Protein AF-A0A958IL35-F1 (afdb_monomer_lite)

Secondary structure (DSSP, 8-state):
--PPPTTHHHHHHHHTT--HHHHHHHHHHHHHHHHHHTSS----------------TT---TT--PPPPHHHHHHHH--TTS--HHHHHHHHHHHHHHHHHT-

Structure (mmCIF, N/CA/C/O backbone):
data_AF-A0A958IL35-F1
#
_entry.id   AF-A0A958IL35-F1
#
loop_
_atom_site.group_PDB
_atom_site.id
_atom_site.type_symbol
_atom_site.label_atom_id
_atom_site.label_alt_id
_atom_site.label_comp_id
_atom_site.label_asym_id
_atom_site.label_entity_id
_atom_site.label_seq_id
_atom_site.pdbx_PDB_ins_code
_atom_site.Cartn_x
_atom_site.Cartn_y
_atom_site.Cartn_z
_atom_site.occupancy
_atom_site.B_iso_or_equiv
_atom_site.auth_seq_id
_atom_site.auth_comp_id
_atom_site.auth_asym_id
_atom_site.auth_atom_id
_atom_site.pdbx_PDB_model_num
ATOM 1 N N . PRO A 1 1 ? 35.464 -1.957 -29.207 1.00 40.34 1 PRO A N 1
ATOM 2 C CA . PRO A 1 1 ? 34.194 -2.336 -28.540 1.00 40.34 1 PRO A CA 1
ATOM 3 C C . PRO A 1 1 ? 33.475 -1.060 -28.063 1.00 40.34 1 PRO A C 1
ATOM 5 O O . PRO A 1 1 ? 33.911 -0.454 -27.100 1.00 40.34 1 PRO A O 1
ATOM 8 N N . GLY A 1 2 ? 32.519 -0.479 -28.787 1.00 50.09 2 GLY A N 1
ATOM 9 C CA . GLY A 1 2 ? 31.364 -1.114 -29.421 1.00 50.09 2 GLY A CA 1
ATOM 10 C C . GLY A 1 2 ? 30.129 -0.928 -28.529 1.00 50.09 2 GLY A C 1
ATOM 11 O O . GLY A 1 2 ? 29.529 -1.919 -28.136 1.00 50.09 2 GLY A O 1
ATOM 12 N N . GLY A 1 3 ? 29.832 0.314 -28.131 1.00 49.78 3 GLY A N 1
ATOM 13 C CA . GLY A 1 3 ? 28.600 0.686 -27.436 1.00 49.78 3 GLY A CA 1
ATOM 14 C C . GLY A 1 3 ? 27.674 1.358 -28.441 1.00 49.78 3 GLY A C 1
ATOM 15 O O . GLY A 1 3 ? 28.078 2.316 -29.090 1.00 49.78 3 GLY A O 1
ATOM 16 N N . MET A 1 4 ? 26.491 0.791 -28.633 1.00 58.94 4 MET A N 1
ATOM 17 C CA . MET A 1 4 ? 25.428 1.375 -29.443 1.00 58.94 4 MET A CA 1
ATOM 18 C C . MET A 1 4 ? 24.724 2.456 -28.624 1.00 58.94 4 MET A C 1
ATOM 20 O O . MET A 1 4 ? 24.556 2.277 -27.419 1.00 58.94 4 MET A O 1
ATOM 24 N N . ASP A 1 5 ? 24.298 3.544 -29.265 1.00 64.94 5 ASP A N 1
ATOM 25 C CA . ASP A 1 5 ? 23.496 4.575 -28.607 1.00 64.94 5 ASP A CA 1
ATOM 26 C C . ASP A 1 5 ? 22.226 3.946 -28.007 1.00 64.94 5 ASP A C 1
ATOM 28 O O . ASP A 1 5 ? 21.456 3.276 -28.706 1.00 64.94 5 ASP A O 1
ATOM 32 N N . ASN A 1 6 ? 22.000 4.173 -26.708 1.00 63.53 6 ASN A N 1
ATOM 33 C CA . ASN A 1 6 ? 20.947 3.542 -25.895 1.00 63.53 6 ASN A CA 1
ATOM 34 C C . ASN A 1 6 ? 19.504 3.816 -26.383 1.00 63.53 6 ASN A C 1
ATOM 36 O O . ASN A 1 6 ? 18.547 3.247 -25.861 1.00 63.53 6 ASN A O 1
ATOM 40 N N . SER A 1 7 ? 19.328 4.661 -27.401 1.00 71.62 7 SER A N 1
ATOM 41 C CA . SER A 1 7 ? 18.036 5.146 -27.894 1.00 71.62 7 SER A CA 1
ATOM 42 C C . SER A 1 7 ? 17.607 4.577 -29.256 1.00 71.62 7 SER A C 1
ATOM 44 O O . SER A 1 7 ? 16.430 4.676 -29.615 1.00 71.62 7 SER A O 1
ATOM 46 N N . TYR A 1 8 ? 18.499 3.926 -30.014 1.00 82.88 8 TYR A N 1
ATOM 47 C CA . TYR A 1 8 ? 18.179 3.476 -31.380 1.00 82.88 8 TYR A CA 1
ATOM 48 C C . TYR A 1 8 ? 17.130 2.348 -31.418 1.00 82.88 8 TYR A C 1
ATOM 50 O O . TYR A 1 8 ? 16.337 2.261 -32.354 1.00 82.88 8 TYR A O 1
ATOM 58 N N . GLY A 1 9 ? 17.042 1.523 -30.369 1.00 87.31 9 GLY A N 1
ATOM 59 C CA . GLY A 1 9 ? 16.025 0.467 -30.267 1.00 87.31 9 GLY A CA 1
ATOM 60 C C . GLY A 1 9 ? 14.587 1.002 -30.231 1.00 87.31 9 GLY A C 1
ATOM 61 O O . GLY A 1 9 ? 13.700 0.429 -30.863 1.00 87.31 9 GLY A O 1
ATOM 62 N N . ILE A 1 10 ? 14.359 2.139 -29.563 1.00 87.50 10 ILE A N 1
ATOM 63 C CA . ILE A 1 10 ? 13.042 2.797 -29.519 1.00 87.50 10 ILE A CA 1
ATOM 64 C C . ILE A 1 10 ? 12.698 3.384 -30.896 1.00 87.50 10 ILE A C 1
ATOM 66 O O . ILE A 1 10 ? 11.551 3.316 -31.336 1.00 87.50 10 ILE A O 1
ATOM 70 N N . TYR A 1 11 ? 13.697 3.914 -31.605 1.00 87.25 11 TYR A N 1
ATOM 71 C CA . TYR A 1 11 ? 13.518 4.452 -32.953 1.00 87.25 11 TYR A CA 1
ATOM 72 C C . TYR A 1 11 ? 13.118 3.364 -33.964 1.00 87.25 11 TYR A C 1
ATOM 74 O O . TYR A 1 11 ? 12.180 3.547 -34.739 1.00 87.25 11 TYR A O 1
ATOM 82 N N . VAL A 1 12 ? 13.753 2.188 -33.906 1.00 91.12 12 VAL A N 1
ATOM 83 C CA . VAL A 1 12 ? 13.373 1.035 -34.742 1.00 91.12 12 VAL A CA 1
ATOM 84 C C . VAL A 1 12 ? 11.980 0.516 -34.385 1.00 91.12 12 VAL A C 1
ATOM 86 O O . VAL A 1 12 ? 11.197 0.228 -35.284 1.00 91.12 12 VAL A O 1
ATOM 89 N N . ALA A 1 13 ? 11.636 0.449 -33.097 1.00 89.19 13 ALA A N 1
ATOM 90 C CA . ALA A 1 13 ? 10.298 0.075 -32.636 1.00 89.19 13 ALA A CA 1
ATOM 91 C C . ALA A 1 13 ? 9.200 1.005 -33.187 1.00 89.19 13 ALA A C 1
ATOM 93 O O . ALA A 1 13 ? 8.127 0.541 -33.575 1.00 89.19 13 ALA A O 1
ATOM 94 N N . GLN A 1 14 ? 9.486 2.306 -33.282 1.00 89.81 14 GLN A N 1
ATOM 95 C CA . GLN A 1 14 ? 8.583 3.274 -33.898 1.00 89.81 14 GLN A CA 1
ATOM 96 C C . GLN A 1 14 ? 8.452 3.054 -35.416 1.00 89.81 14 GLN A C 1
ATOM 98 O O . GLN A 1 14 ? 7.338 3.056 -35.934 1.00 89.81 14 GLN A O 1
ATOM 103 N N . MET A 1 15 ? 9.557 2.805 -36.131 1.00 90.50 15 MET A N 1
ATOM 104 C CA . MET A 1 15 ? 9.524 2.483 -37.570 1.00 90.50 15 MET A CA 1
ATOM 105 C C . MET A 1 15 ? 8.824 1.150 -37.868 1.00 90.50 15 MET A C 1
ATOM 107 O O . MET A 1 15 ? 8.214 0.995 -38.922 1.00 90.50 15 MET A O 1
ATOM 111 N N . ALA A 1 16 ? 8.883 0.202 -36.932 1.00 92.88 16 ALA A N 1
ATOM 112 C CA . ALA A 1 16 ? 8.190 -1.080 -37.008 1.00 92.88 16 ALA A CA 1
ATOM 113 C C . ALA A 1 16 ? 6.673 -0.972 -36.756 1.00 92.88 16 ALA A C 1
ATOM 115 O O . ALA A 1 16 ? 5.973 -1.980 -36.835 1.00 92.88 16 ALA A O 1
ATOM 116 N N . GLY A 1 17 ? 6.158 0.227 -36.454 1.00 91.88 17 GLY A N 1
ATOM 117 C CA . GLY A 1 17 ? 4.729 0.470 -36.268 1.00 91.88 17 GLY A CA 1
ATOM 118 C C . GLY A 1 17 ? 4.179 -0.049 -34.940 1.00 91.88 17 GLY A C 1
ATOM 119 O O . GLY A 1 17 ? 2.995 -0.376 -34.859 1.00 91.88 17 GLY A O 1
ATOM 120 N N . LEU A 1 18 ? 5.014 -0.152 -33.898 1.00 92.94 18 LEU A N 1
ATOM 121 C CA . LEU A 1 18 ? 4.509 -0.471 -32.564 1.00 92.94 18 LEU A CA 1
ATOM 122 C C . LEU A 1 18 ? 3.542 0.623 -32.068 1.00 92.94 18 LEU A C 1
ATOM 124 O O . LEU A 1 18 ? 3.717 1.794 -32.414 1.00 92.94 18 LEU A O 1
ATOM 128 N N . PRO A 1 19 ? 2.546 0.270 -31.231 1.00 94.88 19 PRO A N 1
ATOM 129 C CA . PRO A 1 19 ? 1.589 1.235 -30.700 1.00 94.88 19 PRO A CA 1
ATOM 130 C C . PRO A 1 19 ? 2.276 2.408 -29.995 1.00 94.88 19 PRO A C 1
ATOM 132 O O . PRO A 1 19 ? 3.210 2.212 -29.215 1.00 94.88 19 PRO A O 1
ATOM 135 N N . GLU A 1 20 ? 1.766 3.619 -30.213 1.00 90.38 20 GLU A N 1
ATOM 136 C CA . GLU A 1 20 ? 2.373 4.857 -29.707 1.00 90.38 20 GLU A CA 1
ATOM 137 C C . GLU A 1 20 ? 2.517 4.868 -28.178 1.00 90.38 20 GLU A C 1
ATOM 139 O O . GLU A 1 20 ? 3.575 5.221 -27.662 1.00 90.38 20 GLU A O 1
ATOM 144 N N . LEU A 1 21 ? 1.524 4.322 -27.466 1.00 92.81 21 LEU A N 1
ATOM 145 C CA . LEU A 1 21 ? 1.554 4.118 -26.012 1.00 92.81 21 LEU A CA 1
ATOM 146 C C . LEU A 1 21 ? 2.782 3.309 -25.546 1.00 92.81 21 LEU A C 1
ATOM 148 O O . LEU A 1 21 ? 3.367 3.585 -24.500 1.00 92.81 21 LEU A O 1
ATOM 152 N N . VAL A 1 22 ? 3.187 2.290 -26.313 1.00 91.44 22 VAL A N 1
ATOM 153 C CA . VAL A 1 22 ? 4.331 1.427 -25.974 1.00 91.44 22 VAL A CA 1
ATOM 154 C C . VAL A 1 22 ? 5.645 2.175 -26.194 1.00 91.44 22 VAL A C 1
ATOM 156 O O . VAL A 1 22 ? 6.551 2.084 -25.364 1.00 91.44 22 VAL A O 1
ATOM 159 N N . VAL A 1 23 ? 5.743 2.937 -27.286 1.00 92.06 23 VAL A N 1
ATOM 160 C CA . VAL A 1 23 ? 6.921 3.758 -27.604 1.00 92.06 23 VAL A CA 1
ATOM 161 C C . VAL A 1 23 ? 7.104 4.863 -26.561 1.00 92.06 23 VAL A C 1
ATOM 163 O O . VAL A 1 23 ? 8.219 5.089 -26.092 1.00 92.06 23 VAL A O 1
ATOM 166 N N . GLU A 1 24 ? 6.019 5.519 -26.154 1.00 90.56 24 GLU A N 1
ATOM 167 C CA . GLU A 1 24 ? 6.030 6.551 -25.116 1.00 90.56 24 GLU A CA 1
ATOM 168 C C . GLU A 1 24 ? 6.474 5.982 -23.764 1.00 90.56 24 GLU A C 1
ATOM 170 O O . GLU A 1 24 ? 7.422 6.487 -23.159 1.00 90.56 24 GLU A O 1
ATOM 175 N N . ARG A 1 25 ? 5.898 4.845 -23.351 1.00 89.69 25 ARG A N 1
ATOM 176 C CA . ARG A 1 25 ? 6.299 4.141 -22.126 1.00 89.69 25 ARG A CA 1
ATOM 177 C C . ARG A 1 25 ? 7.780 3.760 -22.131 1.00 89.69 25 ARG A C 1
ATOM 179 O O . ARG A 1 25 ? 8.458 3.894 -21.114 1.00 89.69 25 ARG A O 1
ATOM 186 N N . ALA A 1 26 ? 8.294 3.289 -23.266 1.00 89.88 26 ALA A N 1
ATOM 187 C CA . ALA A 1 26 ? 9.705 2.949 -23.407 1.00 89.88 26 ALA A CA 1
ATOM 188 C C . ALA A 1 26 ? 10.615 4.181 -23.248 1.00 89.88 26 ALA A C 1
ATOM 190 O O . ALA A 1 26 ? 11.665 4.078 -22.612 1.00 89.88 26 ALA A O 1
ATOM 191 N N . ARG A 1 27 ? 10.203 5.355 -23.755 1.00 89.88 27 ARG A N 1
ATOM 192 C CA . ARG A 1 27 ? 10.939 6.620 -23.566 1.00 89.88 27 ARG A CA 1
ATOM 193 C C . ARG A 1 27 ? 10.962 7.065 -22.106 1.00 89.88 27 ARG A C 1
ATOM 195 O O . ARG A 1 27 ? 12.008 7.500 -21.633 1.00 89.88 27 ARG A O 1
ATOM 202 N N . GLU A 1 28 ? 9.849 6.937 -21.385 1.00 87.25 28 GLU A N 1
ATOM 203 C CA . GLU A 1 28 ? 9.798 7.245 -19.947 1.00 87.25 28 GLU A CA 1
ATOM 204 C C . GLU A 1 28 ? 10.769 6.374 -19.146 1.00 87.25 28 GLU A C 1
ATOM 206 O O . GLU A 1 28 ? 11.516 6.872 -18.303 1.00 87.25 28 GLU A O 1
ATOM 211 N N . VAL A 1 29 ? 10.775 5.065 -19.421 1.00 85.81 29 VAL A N 1
ATOM 212 C CA . VAL A 1 29 ? 11.673 4.114 -18.757 1.00 85.81 29 VAL A CA 1
ATOM 213 C C . VAL A 1 29 ? 13.130 4.440 -19.072 1.00 85.81 29 VAL A C 1
ATOM 215 O O . VAL A 1 29 ? 13.936 4.491 -18.147 1.00 85.81 29 VAL A O 1
ATOM 218 N N . LEU A 1 30 ? 13.462 4.722 -20.337 1.00 86.56 30 LEU A N 1
ATOM 219 C CA . LEU A 1 30 ? 14.816 5.118 -20.731 1.00 86.56 30 LEU A CA 1
ATOM 220 C C . LEU A 1 30 ? 15.264 6.386 -19.996 1.00 86.56 30 LEU A C 1
ATOM 222 O O . LEU A 1 30 ? 16.332 6.391 -19.396 1.00 86.56 30 LEU A O 1
ATOM 226 N N . LYS A 1 31 ? 14.415 7.418 -19.949 1.00 84.12 31 LYS A N 1
ATOM 227 C CA . LYS A 1 31 ? 14.704 8.667 -19.233 1.00 84.12 31 LYS A CA 1
ATOM 228 C C . LYS A 1 31 ? 14.981 8.431 -17.745 1.00 84.12 31 LYS A C 1
ATOM 230 O O . LYS A 1 31 ? 15.883 9.045 -17.182 1.00 84.12 31 LYS A O 1
ATOM 235 N N . ASN A 1 32 ? 14.223 7.540 -17.106 1.00 79.88 32 ASN A N 1
ATOM 236 C CA . ASN A 1 32 ? 14.438 7.183 -15.704 1.00 79.88 32 ASN A CA 1
ATOM 237 C C . ASN A 1 32 ? 15.750 6.415 -15.499 1.00 79.88 32 ASN A C 1
ATOM 239 O O . ASN A 1 32 ? 16.413 6.597 -14.481 1.00 79.88 32 ASN A O 1
ATOM 243 N N . LEU A 1 33 ? 16.131 5.555 -16.445 1.00 80.31 33 LEU A N 1
ATOM 244 C CA . LEU A 1 33 ? 17.394 4.821 -16.389 1.00 80.31 33 LEU A CA 1
ATOM 245 C C . LEU A 1 33 ? 18.586 5.756 -16.597 1.00 80.31 33 LEU A C 1
ATOM 247 O O . LEU A 1 33 ? 19.490 5.747 -15.773 1.00 80.31 33 LEU A O 1
ATOM 251 N N . GLU A 1 34 ? 18.542 6.631 -17.602 1.00 79.38 34 GLU A N 1
ATOM 252 C CA . GLU A 1 34 ? 19.589 7.628 -17.854 1.00 79.38 34 GLU A CA 1
ATOM 253 C C . GLU A 1 34 ? 19.747 8.592 -16.668 1.00 79.38 34 GLU A C 1
ATOM 255 O O . GLU A 1 34 ? 20.863 8.889 -16.249 1.00 79.38 34 GLU A O 1
ATOM 260 N N . ALA A 1 35 ? 18.641 9.026 -16.052 1.00 74.88 35 ALA A N 1
ATOM 261 C CA . ALA A 1 35 ? 18.681 9.862 -14.852 1.00 74.88 35 ALA A CA 1
ATOM 262 C C . ALA A 1 35 ? 19.357 9.164 -13.656 1.00 74.88 35 ALA A C 1
ATOM 264 O O . ALA A 1 35 ? 20.049 9.817 -12.876 1.00 74.88 35 ALA A O 1
ATOM 265 N N . ASN A 1 36 ? 19.182 7.846 -13.521 1.00 64.88 36 ASN A N 1
ATOM 266 C CA . ASN A 1 36 ? 19.827 7.054 -12.474 1.00 64.88 36 ASN A CA 1
ATOM 267 C C . ASN A 1 36 ? 21.286 6.707 -12.820 1.00 64.88 36 ASN A C 1
ATOM 269 O O . ASN A 1 36 ? 22.130 6.686 -11.929 1.00 64.88 36 ASN A O 1
ATOM 273 N N . GLU A 1 37 ? 21.628 6.497 -14.091 1.00 61.41 37 GLU A N 1
ATOM 274 C CA . GLU A 1 37 ? 23.011 6.266 -14.539 1.00 61.41 37 GLU A CA 1
ATOM 275 C C . GLU A 1 37 ? 23.893 7.519 -14.417 1.00 61.41 37 GLU A C 1
ATOM 277 O O . GLU A 1 37 ? 25.095 7.411 -14.175 1.00 61.41 37 GLU A O 1
ATOM 282 N N . LEU A 1 38 ? 23.302 8.716 -14.504 1.00 53.59 38 LEU A N 1
ATOM 283 C CA . LEU A 1 38 ? 23.981 9.990 -14.244 1.00 53.59 38 LEU A CA 1
ATOM 284 C C . LEU A 1 38 ? 24.303 10.221 -12.752 1.00 53.59 38 LEU A C 1
ATOM 286 O O . LEU A 1 38 ? 25.029 11.166 -12.431 1.00 53.59 38 LEU A O 1
ATOM 290 N N . THR A 1 39 ? 23.822 9.367 -11.835 1.00 44.97 39 THR A N 1
ATOM 291 C CA . THR A 1 39 ? 24.317 9.343 -10.450 1.00 44.97 39 THR A CA 1
ATOM 292 C C . THR A 1 39 ? 25.556 8.442 -10.349 1.00 44.97 39 THR A C 1
ATOM 294 O O . THR A 1 39 ? 25.498 7.256 -10.679 1.00 44.97 39 THR A O 1
ATOM 297 N N . PRO A 1 40 ? 26.719 8.974 -9.924 1.00 39.78 40 PRO A N 1
ATOM 298 C CA . PRO A 1 40 ? 27.995 8.291 -10.071 1.00 39.78 40 PRO A CA 1
ATOM 299 C C . PRO A 1 40 ? 28.155 7.244 -8.970 1.00 39.78 40 PRO A C 1
ATOM 301 O O . PRO A 1 40 ? 28.728 7.531 -7.925 1.00 39.78 40 PRO A O 1
ATOM 304 N N . ASN A 1 41 ? 27.602 6.050 -9.181 1.00 46.12 41 ASN A N 1
ATOM 305 C CA . ASN A 1 41 ? 28.100 4.752 -8.712 1.00 46.12 41 ASN A CA 1
ATOM 306 C C . ASN A 1 41 ? 26.945 3.759 -8.630 1.00 46.12 41 ASN A C 1
ATOM 308 O O . ASN A 1 41 ? 26.320 3.634 -7.580 1.00 46.12 41 ASN A O 1
ATOM 312 N N . GLN A 1 42 ? 26.754 2.954 -9.672 1.00 46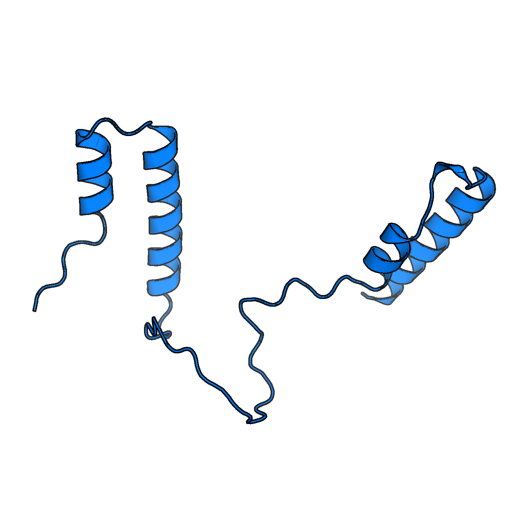.72 42 GLN A N 1
ATOM 313 C CA . GLN A 1 42 ? 26.428 1.544 -9.472 1.00 46.72 42 GLN A CA 1
ATOM 314 C C . GLN A 1 42 ? 26.701 0.760 -10.753 1.00 46.72 42 GLN A C 1
ATOM 316 O O . GLN A 1 42 ? 26.058 0.924 -11.783 1.00 46.72 42 GLN A O 1
ATOM 321 N N . THR A 1 43 ? 27.736 -0.073 -10.677 1.00 42.78 43 THR A N 1
ATOM 322 C CA . THR A 1 43 ? 28.164 -0.952 -11.759 1.00 42.78 43 THR A CA 1
ATOM 323 C C . THR A 1 43 ? 27.152 -2.073 -11.960 1.00 42.78 43 THR A C 1
ATOM 325 O O . THR A 1 43 ? 26.688 -2.720 -11.020 1.00 42.78 43 THR A O 1
ATOM 328 N N . THR A 1 44 ? 26.823 -2.291 -13.225 1.00 54.44 44 THR A N 1
ATOM 329 C CA . THR A 1 44 ? 25.917 -3.318 -13.721 1.00 54.44 44 THR A CA 1
ATOM 330 C C . THR A 1 44 ? 26.378 -4.714 -13.296 1.00 54.44 44 THR A C 1
ATOM 332 O O . THR A 1 44 ? 27.498 -5.138 -13.582 1.00 54.44 44 THR A O 1
ATOM 335 N N . LYS A 1 45 ? 25.502 -5.479 -12.637 1.00 45.44 45 LYS A N 1
ATOM 336 C CA . LYS A 1 45 ? 25.657 -6.936 -12.519 1.00 45.44 45 LYS A CA 1
ATOM 337 C C . LYS A 1 45 ? 24.327 -7.634 -12.764 1.00 45.44 45 LYS A C 1
ATOM 339 O O . LYS A 1 45 ? 23.603 -7.993 -11.840 1.00 45.44 45 LYS A O 1
ATOM 344 N N . LEU A 1 46 ? 24.042 -7.855 -14.048 1.00 48.72 46 LEU A N 1
ATOM 345 C CA . LEU A 1 46 ? 23.169 -8.939 -14.485 1.00 48.72 46 LEU A CA 1
ATOM 346 C C . LEU A 1 46 ? 23.786 -10.283 -14.064 1.00 48.72 46 LEU A C 1
ATOM 348 O O . LEU A 1 46 ? 24.961 -10.543 -14.314 1.00 48.72 46 LEU A O 1
ATOM 352 N N . GLY A 1 47 ? 22.950 -11.151 -13.497 1.00 49.41 47 GLY A N 1
ATOM 353 C CA . GLY A 1 47 ? 23.174 -12.594 -13.451 1.00 49.41 47 GLY A CA 1
ATOM 354 C C . GLY A 1 47 ? 24.091 -13.099 -12.339 1.00 49.41 47 GLY A C 1
ATOM 355 O O . GLY A 1 47 ? 25.302 -13.186 -12.511 1.00 49.41 47 GLY A O 1
ATOM 356 N N . ARG A 1 48 ? 23.494 -13.591 -11.244 1.00 37.12 48 ARG A N 1
ATOM 357 C CA . ARG A 1 48 ? 23.987 -14.788 -10.537 1.00 37.12 48 ARG A CA 1
ATOM 358 C C . ARG A 1 48 ? 22.967 -15.307 -9.522 1.00 37.12 48 ARG A C 1
ATOM 360 O O . ARG A 1 48 ? 22.793 -14.753 -8.445 1.00 37.12 48 ARG A O 1
ATOM 367 N N . ARG A 1 49 ? 22.337 -16.438 -9.853 1.00 50.94 49 ARG A N 1
ATOM 368 C CA . ARG A 1 49 ? 21.842 -17.386 -8.847 1.00 50.94 49 ARG A CA 1
ATOM 369 C C . ARG A 1 49 ? 23.050 -18.126 -8.262 1.00 50.94 49 ARG A C 1
ATOM 371 O O . ARG A 1 49 ? 23.721 -18.826 -9.017 1.00 50.94 49 ARG A O 1
ATOM 378 N N . ARG A 1 50 ? 23.296 -17.991 -6.956 1.00 40.22 50 ARG A N 1
ATOM 379 C CA . ARG A 1 50 ? 23.623 -19.075 -6.000 1.00 40.22 50 ARG A CA 1
ATOM 380 C C . ARG A 1 50 ? 24.111 -18.498 -4.668 1.00 40.22 50 ARG A C 1
ATOM 382 O O . ARG A 1 50 ? 25.178 -17.908 -4.605 1.00 40.22 50 ARG A O 1
ATOM 389 N N . ASP A 1 51 ? 23.272 -18.745 -3.672 1.00 42.22 51 ASP A N 1
ATOM 390 C CA . ASP A 1 51 ? 23.560 -19.346 -2.369 1.00 42.22 51 ASP A CA 1
ATOM 391 C C . ASP A 1 51 ? 24.541 -18.699 -1.374 1.00 42.22 51 ASP A C 1
ATOM 393 O O . ASP A 1 51 ? 25.691 -18.378 -1.659 1.00 42.22 51 ASP A O 1
ATOM 397 N N . SER A 1 52 ? 24.053 -18.734 -0.136 1.00 43.56 52 SER A N 1
ATOM 398 C CA . SER A 1 52 ? 24.734 -18.732 1.153 1.00 43.56 52 SER A CA 1
ATOM 399 C C . SER A 1 52 ? 25.339 -17.426 1.681 1.00 43.56 52 SER A C 1
ATOM 401 O O . SER A 1 52 ? 26.350 -16.913 1.219 1.00 43.56 52 SER A O 1
ATOM 403 N N . SER A 1 53 ? 24.708 -16.984 2.775 1.00 48.69 53 SER A N 1
ATOM 404 C CA . SER A 1 53 ? 25.345 -16.569 4.028 1.00 48.69 53 SER A CA 1
ATOM 405 C C . SER A 1 53 ? 26.517 -15.594 3.920 1.00 48.69 53 SER A C 1
ATOM 407 O O . SER A 1 53 ? 27.662 -15.996 3.721 1.00 48.69 53 SER A O 1
ATOM 409 N N . ARG A 1 54 ? 26.236 -14.317 4.207 1.00 39.50 54 ARG A N 1
ATOM 410 C CA . ARG A 1 54 ? 27.011 -13.516 5.168 1.00 39.50 54 ARG A CA 1
ATOM 411 C C . ARG A 1 54 ? 26.298 -12.201 5.467 1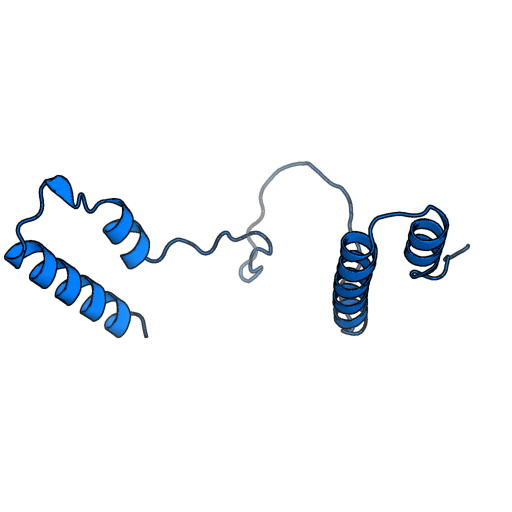.00 39.50 54 ARG A C 1
ATOM 413 O O . ARG A 1 54 ? 26.011 -11.404 4.583 1.00 39.50 54 ARG A O 1
ATOM 420 N N . SER A 1 55 ? 26.034 -12.027 6.755 1.00 52.19 55 SER A N 1
ATOM 421 C CA . SER A 1 55 ? 25.662 -10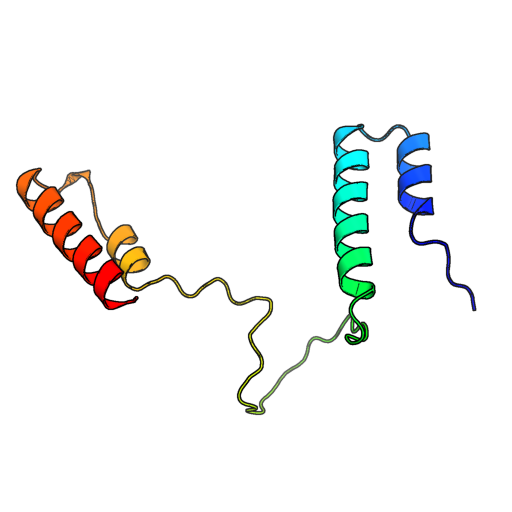.784 7.420 1.00 52.19 55 SER A CA 1
ATOM 422 C C . SER A 1 55 ? 26.546 -9.615 6.973 1.00 52.19 55 SER A C 1
ATOM 424 O O . SER A 1 55 ? 27.750 -9.645 7.215 1.00 52.19 55 SER A O 1
ATOM 426 N N . ASN A 1 56 ? 25.926 -8.571 6.425 1.00 39.09 56 ASN A N 1
ATOM 427 C CA . ASN A 1 56 ? 26.381 -7.188 6.536 1.00 39.09 56 ASN A CA 1
ATOM 428 C C . ASN A 1 56 ? 25.157 -6.315 6.875 1.00 39.09 56 ASN A C 1
ATOM 430 O O . ASN A 1 56 ? 24.121 -6.455 6.220 1.00 39.09 56 ASN A O 1
ATOM 434 N N . PRO A 1 57 ? 25.240 -5.440 7.890 1.00 49.78 57 PRO A N 1
ATOM 435 C CA . PRO A 1 57 ? 24.183 -4.487 8.197 1.00 49.78 57 PRO A CA 1
ATOM 436 C C . PRO A 1 57 ? 24.227 -3.350 7.166 1.00 49.78 57 PRO A C 1
ATOM 438 O O . PRO A 1 57 ? 25.312 -2.962 6.745 1.00 49.78 57 PRO A O 1
ATOM 441 N N . SER A 1 58 ? 23.070 -2.793 6.792 1.00 53.56 58 SER A N 1
ATOM 442 C CA . SER A 1 58 ? 22.874 -1.621 5.902 1.00 53.56 58 SER A CA 1
ATOM 443 C C . SER A 1 58 ? 22.816 -1.818 4.375 1.00 53.56 58 SER A C 1
ATOM 445 O O . SER A 1 58 ? 22.994 -0.861 3.627 1.00 53.56 58 SER A O 1
ATOM 447 N N . GLN A 1 59 ? 22.446 -3.001 3.880 1.00 40.25 59 GLN A N 1
ATOM 448 C CA . GLN A 1 59 ? 21.924 -3.123 2.511 1.00 40.25 59 GLN A CA 1
ATOM 449 C C . GLN A 1 59 ? 20.388 -3.083 2.553 1.00 40.25 59 GLN A C 1
ATOM 451 O O . GLN A 1 59 ? 19.759 -4.080 2.895 1.00 40.25 59 GLN A O 1
ATOM 456 N N . LEU A 1 60 ? 19.784 -1.929 2.242 1.00 53.66 60 LEU A N 1
ATOM 457 C CA . LEU A 1 60 ? 18.336 -1.839 2.010 1.00 53.66 60 LEU A CA 1
ATOM 458 C C . LEU A 1 60 ? 18.007 -2.651 0.755 1.00 53.66 60 LEU A C 1
ATOM 460 O O . LEU A 1 60 ? 18.580 -2.433 -0.315 1.00 53.66 60 LEU A O 1
ATOM 464 N N . SER A 1 61 ? 17.141 -3.646 0.909 1.00 57.81 61 SER A N 1
ATOM 465 C CA . SER A 1 61 ? 16.774 -4.553 -0.168 1.00 57.81 61 SER A CA 1
ATOM 466 C C . SER A 1 61 ? 16.017 -3.791 -1.261 1.00 57.81 61 SER A C 1
ATOM 468 O O . SER A 1 61 ? 14.922 -3.291 -1.031 1.00 57.81 61 SER A O 1
ATOM 470 N N . LEU A 1 62 ? 16.559 -3.749 -2.483 1.00 52.03 62 LEU A N 1
ATOM 471 C CA . LEU A 1 62 ? 15.874 -3.197 -3.668 1.00 52.03 62 LEU A CA 1
ATOM 472 C C . LEU A 1 62 ? 14.569 -3.939 -4.033 1.00 52.03 62 LEU A C 1
ATOM 474 O O . LEU A 1 62 ? 13.816 -3.475 -4.884 1.00 52.03 62 LEU A O 1
ATOM 478 N N . PHE A 1 63 ? 14.312 -5.090 -3.409 1.00 53.34 63 PHE A N 1
ATOM 479 C CA . PHE A 1 63 ? 13.091 -5.880 -3.560 1.00 53.34 63 PHE A CA 1
ATOM 480 C C . PHE A 1 63 ? 12.385 -6.103 -2.221 1.00 53.34 63 PHE A C 1
ATOM 482 O O . PHE A 1 63 ? 11.638 -7.071 -2.072 1.00 53.34 63 PHE A O 1
ATOM 489 N N . GLU A 1 64 ? 12.614 -5.247 -1.224 1.00 55.72 64 GLU A N 1
ATOM 490 C CA . GLU A 1 64 ? 11.711 -5.205 -0.081 1.00 55.72 64 GLU A CA 1
ATOM 491 C C . GLU A 1 64 ? 10.346 -4.750 -0.594 1.00 55.72 64 GLU A C 1
ATOM 493 O O . GLU A 1 64 ? 10.076 -3.566 -0.780 1.00 55.72 64 GLU A O 1
ATOM 498 N N . ILE A 1 65 ? 9.467 -5.731 -0.822 1.00 59.81 65 ILE A N 1
ATOM 499 C CA . ILE A 1 65 ? 8.035 -5.525 -0.632 1.00 59.81 65 ILE A CA 1
ATOM 500 C C . ILE A 1 65 ? 7.956 -4.788 0.707 1.00 59.81 65 ILE A C 1
ATOM 502 O O . ILE A 1 65 ? 8.470 -5.347 1.687 1.00 59.81 65 ILE A O 1
ATOM 506 N N . PRO A 1 66 ? 7.446 -3.541 0.756 1.00 61.09 66 PRO A N 1
ATOM 507 C CA . PRO A 1 66 ? 7.374 -2.813 2.011 1.00 61.09 66 PRO A CA 1
ATOM 508 C C . PRO A 1 66 ? 6.724 -3.758 3.011 1.00 61.09 66 PRO A C 1
ATOM 510 O O . PRO A 1 66 ? 5.657 -4.310 2.726 1.00 61.09 66 PRO A O 1
ATOM 513 N N . LYS A 1 67 ? 7.434 -4.062 4.107 1.00 64.56 67 LYS A N 1
ATOM 514 C CA . LYS A 1 67 ? 6.881 -4.942 5.136 1.00 64.56 67 LYS A CA 1
ATOM 515 C C . LYS A 1 67 ? 5.534 -4.336 5.501 1.00 64.56 67 LYS A C 1
ATOM 517 O O . LYS A 1 67 ? 5.527 -3.140 5.817 1.00 64.56 67 LYS A O 1
ATOM 522 N N . PRO A 1 68 ? 4.435 -5.099 5.387 1.00 64.12 68 PRO A N 1
ATOM 523 C CA . PRO A 1 68 ? 3.130 -4.539 5.646 1.00 64.12 68 PRO A CA 1
ATOM 524 C C . PRO A 1 68 ? 3.175 -3.911 7.032 1.00 64.12 68 PRO A C 1
ATOM 526 O O . PRO A 1 68 ? 3.687 -4.511 7.983 1.00 64.12 68 PRO A O 1
ATOM 529 N N . SER A 1 69 ? 2.732 -2.661 7.127 1.00 75.81 69 SER A N 1
ATOM 530 C CA . SER A 1 69 ? 2.645 -2.009 8.428 1.00 75.81 69 SER A CA 1
ATOM 531 C C . SER A 1 69 ? 1.751 -2.867 9.324 1.00 75.81 69 SER A C 1
ATOM 533 O O . SER A 1 69 ? 0.804 -3.485 8.836 1.00 75.81 69 SER A O 1
ATOM 535 N N . ALA A 1 70 ? 1.996 -2.892 10.636 1.00 78.94 70 ALA A N 1
ATOM 536 C CA . ALA A 1 70 ? 1.128 -3.612 11.576 1.00 78.94 70 ALA A CA 1
ATOM 537 C C . ALA A 1 70 ? -0.362 -3.241 11.385 1.00 78.94 70 ALA A C 1
ATOM 539 O O . ALA A 1 70 ? -1.252 -4.061 11.583 1.00 78.94 70 ALA A O 1
ATOM 540 N N . VAL A 1 71 ? -0.624 -2.014 10.921 1.00 82.75 71 VAL A N 1
ATOM 541 C CA . VAL A 1 71 ? -1.955 -1.512 10.557 1.00 82.75 71 VAL A CA 1
ATOM 542 C C . VAL A 1 71 ? -2.527 -2.199 9.304 1.00 82.75 71 VAL A C 1
ATOM 544 O O . VAL A 1 71 ? -3.715 -2.507 9.266 1.00 82.75 71 VAL A O 1
ATOM 547 N N . GLU A 1 72 ? -1.711 -2.467 8.280 1.00 82.31 72 GLU A N 1
ATOM 548 C CA . GLU A 1 72 ? -2.141 -3.140 7.042 1.00 82.31 72 GLU A CA 1
ATOM 549 C C . GLU A 1 72 ? -2.475 -4.617 7.270 1.00 82.31 72 GLU A C 1
ATOM 551 O O . GLU A 1 72 ? -3.412 -5.141 6.663 1.00 82.31 72 GLU A O 1
ATOM 556 N N . GLU A 1 73 ? -1.742 -5.293 8.157 1.00 84.69 73 GLU A N 1
ATOM 557 C CA . GLU A 1 73 ? -2.063 -6.670 8.543 1.00 84.69 73 GLU A CA 1
ATOM 558 C C . GLU A 1 73 ? -3.376 -6.754 9.323 1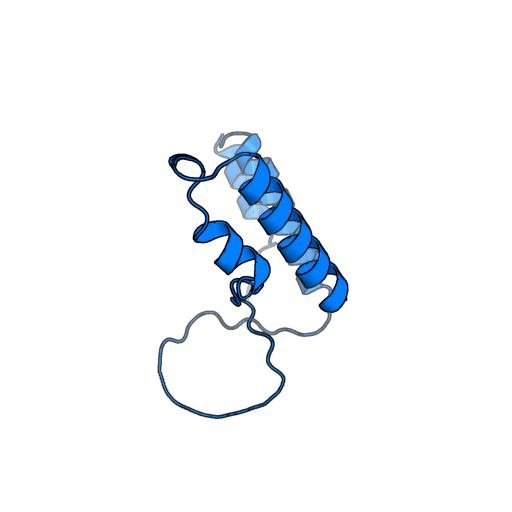.00 84.69 73 GLU A C 1
ATOM 560 O O . GLU A 1 73 ? -4.183 -7.647 9.064 1.00 84.69 73 GLU A O 1
ATOM 565 N N . GLU A 1 74 ? -3.619 -5.820 10.245 1.00 83.81 74 GLU A N 1
ATOM 566 C CA . GLU A 1 74 ? -4.881 -5.762 10.985 1.00 83.81 74 GLU A CA 1
ATOM 567 C C . GLU A 1 74 ? -6.062 -5.439 10.063 1.00 83.81 74 GLU A C 1
ATOM 569 O O . GLU A 1 74 ? -7.104 -6.085 10.165 1.00 83.81 74 GLU A O 1
ATOM 574 N N . LEU A 1 75 ? -5.890 -4.534 9.093 1.00 85.56 75 LEU A N 1
ATOM 575 C CA . LEU A 1 75 ? -6.914 -4.236 8.085 1.00 85.56 75 LEU A CA 1
ATOM 576 C C . LEU A 1 75 ? -7.288 -5.459 7.237 1.00 85.56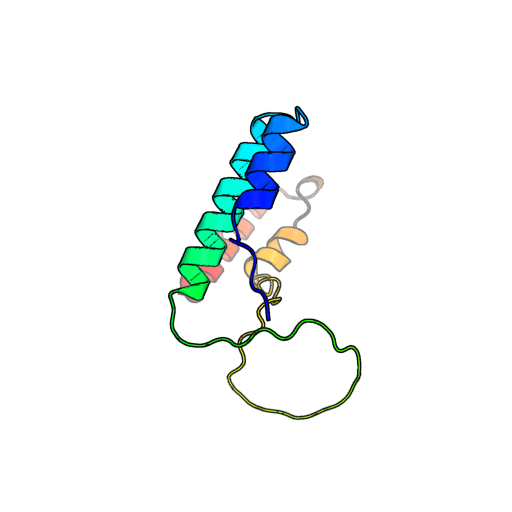 75 LEU A C 1
ATOM 578 O O . LEU A 1 75 ? -8.465 -5.649 6.941 1.00 85.56 75 LEU A O 1
ATOM 582 N N . ARG A 1 76 ? -6.324 -6.317 6.876 1.00 86.62 76 ARG A N 1
ATOM 583 C CA . ARG A 1 76 ? -6.598 -7.546 6.103 1.00 86.62 76 ARG A CA 1
ATOM 584 C C . ARG A 1 76 ? -7.437 -8.576 6.858 1.00 86.62 76 ARG A C 1
ATOM 586 O O . ARG A 1 76 ? -8.065 -9.410 6.213 1.00 86.62 76 ARG A O 1
ATOM 593 N N . LYS A 1 77 ? -7.418 -8.556 8.192 1.00 87.06 77 LYS A N 1
ATOM 594 C CA . LYS A 1 77 ? -8.156 -9.507 9.039 1.00 87.06 77 LYS A CA 1
ATOM 595 C C . LYS A 1 77 ? -9.588 -9.057 9.334 1.00 87.06 77 LYS A C 1
ATOM 597 O O . LYS A 1 77 ? -10.354 -9.842 9.887 1.00 87.06 77 LYS A O 1
ATOM 602 N N . ILE A 1 78 ? -9.945 -7.809 9.025 1.00 87.81 78 ILE A N 1
ATOM 603 C CA . ILE A 1 78 ? -11.284 -7.283 9.302 1.00 87.81 78 ILE A CA 1
ATOM 604 C C . ILE A 1 78 ? -12.267 -7.845 8.276 1.00 87.81 78 ILE A C 1
ATOM 606 O O . ILE A 1 78 ? -12.152 -7.586 7.080 1.00 87.81 78 ILE A O 1
ATOM 610 N N . ASP A 1 79 ? -13.268 -8.572 8.766 1.00 86.88 79 ASP A N 1
ATOM 611 C CA . ASP A 1 79 ? -14.429 -8.971 7.978 1.00 86.88 79 ASP A CA 1
ATOM 612 C C . ASP A 1 79 ? -15.548 -7.937 8.146 1.00 86.88 79 ASP A C 1
ATOM 614 O O . ASP A 1 79 ? -16.078 -7.725 9.240 1.00 86.88 79 ASP A O 1
ATOM 618 N N . LEU A 1 80 ? -15.903 -7.280 7.043 1.00 84.19 80 LEU A N 1
ATOM 619 C CA . LEU A 1 80 ? -16.948 -6.259 7.005 1.00 84.19 80 LEU A CA 1
ATOM 620 C C . LEU A 1 80 ? -18.357 -6.849 7.157 1.00 84.19 80 LEU A C 1
ATOM 622 O O . LEU A 1 80 ? -19.267 -6.128 7.554 1.00 84.19 80 LEU A O 1
ATOM 626 N N . ASN A 1 81 ? -18.553 -8.139 6.866 1.00 85.00 81 ASN A N 1
ATOM 627 C CA . ASN A 1 81 ? -19.878 -8.767 6.884 1.00 85.00 81 ASN A CA 1
ATOM 628 C C . ASN A 1 81 ? -20.356 -9.108 8.299 1.00 85.00 81 ASN A C 1
ATOM 630 O O . ASN A 1 81 ? -21.554 -9.252 8.533 1.00 85.00 81 ASN A O 1
ATOM 634 N N . THR A 1 82 ? -19.427 -9.246 9.243 1.00 83.62 82 THR A N 1
ATOM 635 C CA . THR A 1 82 ? -19.720 -9.611 10.636 1.00 83.62 82 THR A CA 1
ATOM 636 C C . THR A 1 82 ? -19.636 -8.427 11.595 1.00 83.62 82 THR A C 1
ATOM 638 O O . THR A 1 82 ? -19.949 -8.570 12.775 1.00 83.62 82 THR A O 1
ATOM 641 N N . LEU A 1 83 ? -19.166 -7.270 11.123 1.00 84.19 83 LEU A N 1
ATOM 642 C CA . LEU A 1 83 ? -18.895 -6.121 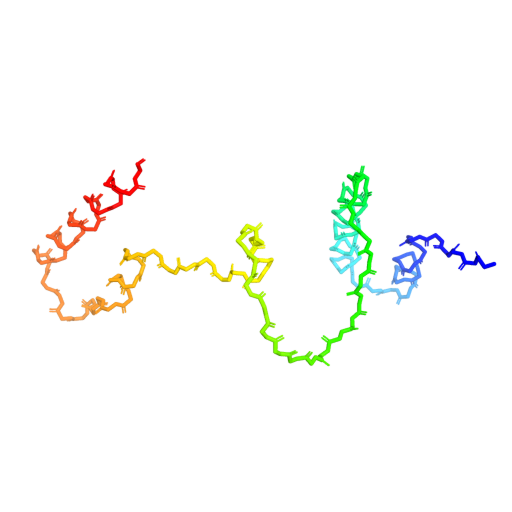11.976 1.00 84.19 83 LEU A CA 1
ATOM 643 C C . LEU A 1 83 ? -20.161 -5.288 12.212 1.00 84.19 83 LEU A C 1
ATOM 645 O O . LEU A 1 83 ? -20.816 -4.841 11.271 1.00 84.19 83 LEU A O 1
ATOM 649 N N . SER A 1 84 ? -20.466 -5.008 13.480 1.00 88.62 84 SER A N 1
ATOM 650 C CA . SER A 1 84 ? -21.468 -4.000 13.832 1.00 88.62 84 SER A CA 1
ATOM 651 C C . SER A 1 84 ? -20.939 -2.596 13.507 1.00 88.62 84 SER A C 1
ATOM 653 O O . SER A 1 84 ? -19.741 -2.346 13.676 1.00 88.62 84 SER A O 1
ATOM 655 N N . PRO A 1 85 ? -21.798 -1.633 13.117 1.00 86.94 85 PRO A N 1
ATOM 656 C CA . PRO A 1 85 ? -21.376 -0.252 12.886 1.00 86.94 85 PRO A CA 1
ATOM 657 C C . PRO A 1 85 ? -20.625 0.372 14.072 1.00 86.94 85 PRO A C 1
ATOM 659 O O . PRO A 1 85 ? -19.698 1.155 13.870 1.00 86.94 85 PRO A O 1
ATOM 662 N N . ILE A 1 86 ? -20.990 0.007 15.309 1.00 89.06 86 ILE A N 1
ATOM 663 C CA . ILE A 1 86 ? -20.317 0.511 16.515 1.00 89.06 86 ILE A CA 1
ATOM 664 C C . ILE A 1 86 ? -18.892 -0.055 16.640 1.00 89.06 86 ILE A C 1
ATOM 666 O O . ILE A 1 86 ? -17.951 0.680 16.938 1.00 89.06 86 ILE A O 1
ATOM 670 N N . ASP A 1 87 ? -18.721 -1.340 16.325 1.00 86.75 87 ASP A N 1
ATOM 671 C CA . ASP A 1 87 ? -17.440 -2.043 16.402 1.00 86.75 87 ASP A CA 1
ATOM 672 C C . ASP A 1 87 ? -16.500 -1.595 15.282 1.00 86.75 87 ASP A C 1
ATOM 674 O O . ASP A 1 87 ? -15.293 -1.472 15.492 1.00 86.75 87 ASP A O 1
ATOM 678 N N . ALA A 1 88 ? -17.056 -1.271 14.110 1.00 88.44 88 ALA A N 1
ATOM 679 C CA . ALA A 1 88 ? -16.319 -0.669 13.005 1.00 88.44 88 ALA A CA 1
ATOM 680 C C . ALA A 1 88 ? -15.667 0.647 13.422 1.00 88.44 88 ALA A C 1
ATOM 682 O O . ALA A 1 88 ? -14.473 0.836 13.203 1.00 88.44 88 ALA A O 1
ATOM 683 N N . LEU A 1 89 ? -16.428 1.537 14.063 1.00 89.62 89 LEU A N 1
ATOM 684 C CA . LEU A 1 89 ? -15.926 2.832 14.519 1.00 89.62 89 LEU A CA 1
ATOM 685 C C . LEU A 1 89 ? -14.841 2.687 15.592 1.00 89.62 89 LEU A C 1
ATOM 687 O O . LEU A 1 89 ? -13.842 3.408 15.545 1.00 89.62 89 LEU A O 1
ATOM 691 N N . LEU A 1 90 ? -15.006 1.741 16.521 1.00 89.44 90 LEU A N 1
ATOM 692 C CA . LEU A 1 90 ? -14.001 1.434 17.542 1.00 89.44 90 LEU A CA 1
ATOM 693 C C . LEU A 1 90 ? -12.702 0.914 16.912 1.00 89.44 90 LEU A C 1
ATOM 695 O O . LEU A 1 90 ? -11.639 1.485 17.146 1.00 89.44 90 LEU A O 1
ATOM 699 N N . LYS A 1 91 ? -12.791 -0.080 16.020 1.00 87.62 91 LYS A N 1
ATOM 700 C CA . LYS A 1 91 ? -11.640 -0.611 15.271 1.00 87.62 91 LYS A CA 1
ATOM 701 C C . LYS A 1 91 ? -10.918 0.478 14.469 1.00 87.62 91 LYS A C 1
ATOM 703 O O . LYS A 1 91 ? -9.692 0.527 14.454 1.00 87.62 91 LYS A O 1
ATOM 708 N N . LEU A 1 92 ? -11.661 1.374 13.818 1.00 89.06 92 LEU A N 1
ATOM 709 C CA . LEU A 1 92 ? -11.096 2.461 13.009 1.00 89.06 92 LEU A CA 1
ATOM 710 C C . LEU A 1 92 ? -10.359 3.495 13.876 1.00 89.06 92 LEU A C 1
ATOM 712 O O . LEU A 1 92 ? -9.302 3.995 13.483 1.00 89.06 92 LEU A O 1
ATOM 716 N N . LYS A 1 93 ? -10.883 3.789 15.074 1.00 91.31 93 LYS A N 1
ATOM 717 C CA . LYS A 1 93 ? -10.201 4.630 16.064 1.00 91.31 93 LYS A CA 1
ATOM 718 C C . LYS A 1 93 ? -8.861 4.012 16.474 1.00 91.31 93 LYS A C 1
ATOM 720 O O . LYS A 1 93 ? -7.849 4.711 16.423 1.00 91.31 93 LYS A O 1
ATOM 725 N N . ASP A 1 94 ? -8.847 2.727 16.817 1.00 88.69 94 ASP A N 1
ATOM 726 C CA . ASP A 1 94 ? -7.635 2.027 17.256 1.00 88.69 94 ASP A CA 1
ATOM 727 C C . ASP A 1 94 ? -6.560 2.020 16.156 1.00 88.69 94 ASP A C 1
ATOM 729 O O . ASP A 1 94 ? -5.405 2.371 16.403 1.00 88.69 94 ASP A O 1
ATOM 733 N N . LEU A 1 95 ? -6.950 1.734 14.908 1.00 88.88 95 LEU A N 1
ATOM 734 C CA . LEU A 1 95 ? -6.046 1.778 13.751 1.00 88.88 95 LEU A CA 1
ATOM 735 C C . LEU A 1 95 ? -5.449 3.178 13.531 1.00 88.88 95 LEU A C 1
ATOM 737 O O . LEU A 1 95 ? -4.265 3.311 13.210 1.00 88.88 95 LEU A O 1
ATOM 741 N N . LYS A 1 96 ? -6.240 4.239 13.739 1.00 86.38 96 LYS A N 1
ATOM 742 C CA . LYS A 1 96 ? -5.771 5.629 13.641 1.00 86.38 96 LYS A CA 1
ATOM 743 C C . LYS A 1 96 ? -4.772 5.980 14.747 1.00 86.38 96 LYS A C 1
ATOM 745 O O . LYS A 1 96 ? -3.795 6.682 14.482 1.00 86.38 96 LYS A O 1
ATOM 750 N N . GLU A 1 97 ? -4.985 5.498 15.971 1.00 88.62 97 GLU A N 1
ATOM 751 C CA . GLU A 1 97 ? -4.020 5.672 17.063 1.00 88.62 97 GLU A CA 1
ATOM 752 C C . GLU A 1 97 ? -2.710 4.922 16.794 1.00 88.62 97 GLU A C 1
ATOM 754 O O . GLU A 1 97 ? -1.635 5.476 17.030 1.00 88.62 97 GLU A O 1
ATOM 759 N N . MET A 1 98 ? -2.781 3.704 16.247 1.00 83.38 98 MET A N 1
ATOM 760 C CA . MET A 1 98 ? -1.597 2.939 15.841 1.00 83.38 98 MET A CA 1
ATOM 761 C C . MET A 1 98 ? -0.783 3.679 14.775 1.00 83.38 98 MET A C 1
ATOM 763 O O . MET A 1 98 ? 0.434 3.786 14.910 1.00 83.38 98 MET A O 1
ATOM 767 N N . LEU A 1 99 ? -1.441 4.260 13.764 1.00 84.94 99 LEU A N 1
ATOM 768 C CA . LEU A 1 99 ? -0.779 5.048 12.718 1.00 84.94 99 LEU A CA 1
ATOM 769 C C . LEU A 1 99 ? -0.066 6.292 13.280 1.00 84.94 99 LEU A C 1
ATOM 771 O O . LEU A 1 99 ? 1.032 6.627 12.843 1.00 84.94 99 LEU A O 1
ATOM 775 N N . ASN A 1 100 ? -0.673 6.972 14.257 1.00 85.12 100 ASN A N 1
ATOM 776 C CA . ASN A 1 100 ? -0.098 8.175 14.864 1.00 85.12 100 ASN A CA 1
ATOM 777 C C . ASN A 1 100 ? 1.062 7.880 15.826 1.00 85.12 100 ASN A C 1
ATOM 779 O O . ASN A 1 100 ? 1.930 8.730 15.973 1.00 85.12 100 ASN A O 1
ATOM 783 N N . LYS A 1 101 ? 1.090 6.704 16.470 1.00 75.12 101 LYS A N 1
ATOM 784 C CA . LYS A 1 101 ? 2.209 6.264 17.328 1.00 75.12 101 LYS A CA 1
ATOM 785 C C . LYS A 1 101 ? 3.438 5.791 16.541 1.00 75.12 101 LYS A C 1
ATOM 787 O O . LYS A 1 101 ? 4.509 5.674 17.122 1.00 75.12 101 LYS A O 1
ATOM 792 N N . LEU A 1 102 ? 3.267 5.467 15.258 1.00 57.62 102 LEU A N 1
ATOM 793 C CA . LEU A 1 102 ? 4.333 5.025 14.348 1.00 57.62 102 LEU A CA 1
ATOM 794 C C . LEU A 1 102 ? 5.045 6.194 13.634 1.00 57.62 102 LEU A C 1
ATOM 796 O O . LEU A 1 102 ? 6.006 5.947 12.906 1.00 57.62 102 LEU A O 1
ATOM 800 N N . LYS A 1 103 ? 4.573 7.435 13.817 1.00 50.62 103 LYS A N 1
ATOM 801 C CA . LYS A 1 103 ? 5.266 8.671 13.418 1.00 50.62 103 LYS A CA 1
ATOM 802 C C . LYS A 1 103 ? 6.209 9.140 14.516 1.00 50.62 103 LYS A C 1
ATOM 804 O O . LYS A 1 103 ? 7.269 9.682 14.140 1.00 50.62 103 LYS A O 1
#

Sequence (103 aa):
PGGMDNSYGIYVAQMAGLPELVVERAREVLKNLEANELTPNQTTKLGRRRDSSRSNPSQLSLFEIPKPSAVEEELRKIDLNTLSPIDALLKLKDLKEMLNKLK

pLDDT: mean 72.38, std 18.44, range [37.12, 94.88]

Foldseek 3Di:
DDDDDPCVVLVVCVVVVPDPVVSVVVVVVVVVVVVVPVPPDDDDDDDDDDDDDDDDPDDDDPPPPPPQQPLNVLVVPDDPVPDDPVNVVVNVVVSVVSVVVVD

Radius of gyration: 23.77 Å; chains: 1; bounding box: 56×29×55 Å